Protein AF-A0A0M2UC39-F1 (afdb_monomer)

Structure (mmCIF, N/CA/C/O backbone):
data_AF-A0A0M2UC39-F1
#
_entry.id   AF-A0A0M2UC39-F1
#
loop_
_atom_site.group_PDB
_atom_site.id
_atom_site.type_symbol
_atom_site.label_atom_id
_atom_site.label_alt_id
_atom_site.label_comp_id
_atom_site.label_asym_id
_atom_site.label_entity_id
_atom_site.label_seq_id
_atom_site.pdbx_PDB_ins_code
_atom_site.Cartn_x
_atom_site.Cartn_y
_atom_site.Cartn_z
_atom_site.occupancy
_atom_site.B_iso_or_equiv
_atom_site.auth_seq_id
_atom_site.auth_comp_id
_atom_site.auth_asym_id
_atom_site.auth_atom_id
_atom_site.pdbx_PDB_model_num
ATOM 1 N N . MET A 1 1 ? -9.243 7.479 37.539 1.00 59.62 1 MET A N 1
ATOM 2 C CA . MET A 1 1 ? -9.961 7.288 36.252 1.00 59.62 1 MET A CA 1
ATOM 3 C C . MET A 1 1 ? -9.146 7.669 35.006 1.00 59.62 1 MET A C 1
ATOM 5 O O . MET A 1 1 ? -9.453 7.150 33.942 1.00 59.62 1 MET A O 1
ATOM 9 N N . ALA A 1 2 ? -8.070 8.465 35.108 1.00 67.56 2 ALA A N 1
ATOM 10 C CA . ALA A 1 2 ? -7.242 8.865 33.956 1.00 67.56 2 ALA A CA 1
ATOM 11 C C . ALA A 1 2 ? -6.595 7.700 33.165 1.00 67.56 2 ALA A C 1
ATOM 13 O O . ALA A 1 2 ? -6.484 7.772 31.945 1.00 67.56 2 ALA A O 1
ATOM 14 N N . GLY A 1 3 ? -6.219 6.599 33.830 1.00 76.12 3 GLY A N 1
ATOM 15 C CA . GLY A 1 3 ? -5.600 5.441 33.165 1.00 76.12 3 GLY A CA 1
ATOM 16 C C . GLY A 1 3 ? -6.520 4.714 32.173 1.00 76.12 3 GLY A C 1
ATOM 17 O O . GLY A 1 3 ? -6.075 4.365 31.083 1.00 76.12 3 GLY A O 1
AT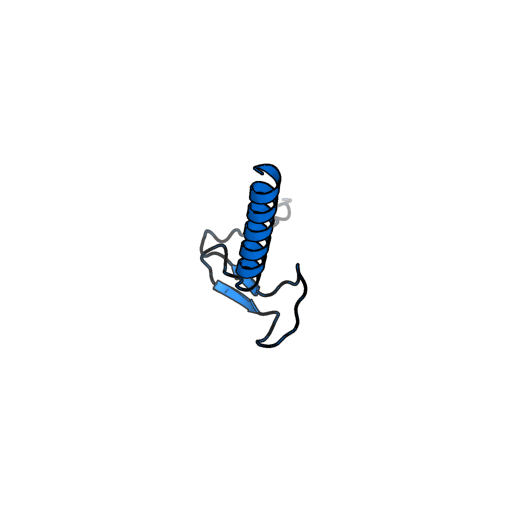OM 18 N N . LYS A 1 4 ? -7.813 4.549 32.501 1.00 78.62 4 LYS A N 1
ATOM 19 C CA . LYS A 1 4 ? -8.791 3.897 31.606 1.00 78.62 4 LYS A CA 1
ATOM 20 C C . LYS A 1 4 ? -9.086 4.740 30.367 1.00 78.62 4 LYS A C 1
ATOM 22 O O . LYS A 1 4 ? -9.161 4.196 29.274 1.00 78.62 4 LYS A O 1
ATOM 27 N N . VAL A 1 5 ? -9.196 6.061 30.531 1.00 86.88 5 VAL A N 1
ATOM 28 C CA . VAL A 1 5 ? -9.390 6.993 29.407 1.00 86.88 5 VAL A CA 1
ATOM 29 C C . VAL A 1 5 ? -8.195 6.935 28.456 1.00 86.88 5 VAL A C 1
ATOM 31 O O . VAL A 1 5 ? -8.375 6.855 27.246 1.00 86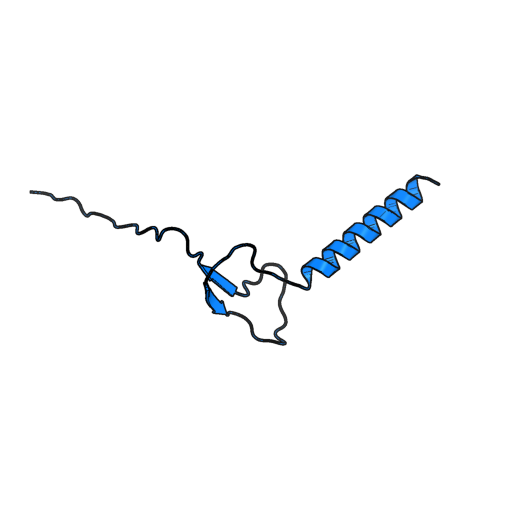.88 5 VAL A O 1
ATOM 34 N N . ARG A 1 6 ? -6.970 6.888 28.995 1.00 85.69 6 ARG A N 1
ATOM 35 C CA . ARG A 1 6 ? -5.749 6.785 28.186 1.00 85.69 6 ARG A CA 1
ATOM 36 C C . ARG A 1 6 ? -5.665 5.461 27.421 1.00 85.69 6 ARG A C 1
ATOM 38 O O . ARG A 1 6 ? -5.312 5.469 26.250 1.00 85.69 6 ARG A O 1
ATOM 45 N N . GLN A 1 7 ? -6.025 4.344 28.055 1.00 86.19 7 GLN A N 1
ATOM 46 C CA . GLN A 1 7 ? -6.079 3.034 27.394 1.00 86.19 7 GLN A CA 1
ATOM 47 C C . GLN A 1 7 ? -7.145 2.988 26.293 1.00 86.19 7 GLN A C 1
ATOM 49 O O . GLN A 1 7 ? -6.858 2.525 25.193 1.00 86.19 7 GLN A O 1
ATOM 54 N N . ALA A 1 8 ? -8.343 3.518 26.558 1.00 85.62 8 ALA A N 1
ATOM 55 C CA . ALA A 1 8 ? -9.408 3.602 25.563 1.00 85.62 8 ALA A CA 1
ATOM 56 C C . ALA A 1 8 ? -9.007 4.481 24.366 1.00 85.62 8 ALA A C 1
ATOM 58 O O . ALA A 1 8 ? -9.260 4.108 23.225 1.00 85.62 8 ALA A O 1
ATOM 59 N N . ALA A 1 9 ? -8.321 5.602 24.608 1.00 88.44 9 ALA A N 1
ATOM 60 C CA . ALA A 1 9 ? -7.821 6.475 23.546 1.00 88.44 9 ALA A CA 1
ATOM 61 C C . ALA A 1 9 ? -6.752 5.794 22.672 1.00 88.44 9 ALA A C 1
ATOM 63 O O . ALA A 1 9 ? -6.778 5.933 21.453 1.00 88.44 9 ALA A O 1
ATOM 64 N N . VAL A 1 10 ? -5.833 5.027 23.271 1.00 92.75 10 VAL A N 1
ATOM 65 C CA . VAL A 1 10 ? -4.828 4.255 22.515 1.00 92.75 10 VAL A CA 1
ATOM 66 C C . VAL A 1 10 ? -5.490 3.155 21.686 1.00 92.75 10 VAL A C 1
ATOM 68 O O . VAL A 1 10 ? -5.149 2.985 20.517 1.00 92.75 10 VAL A O 1
ATOM 71 N N . ALA A 1 11 ? -6.463 2.441 22.257 1.00 90.56 11 ALA A N 1
ATOM 72 C CA . ALA A 1 11 ? -7.219 1.422 21.535 1.00 90.56 11 ALA A CA 1
ATOM 73 C C . ALA A 1 11 ? -7.986 2.023 20.347 1.00 90.56 11 ALA A C 1
ATOM 75 O O . ALA A 1 11 ? -7.928 1.480 19.246 1.00 90.56 11 ALA A O 1
ATOM 76 N N . LEU A 1 12 ? -8.630 3.178 20.546 1.00 92.12 12 LEU A N 1
ATOM 77 C CA . LEU A 1 12 ? -9.304 3.908 19.475 1.00 92.12 12 LEU A CA 1
ATOM 78 C C . LEU A 1 12 ? -8.321 4.285 18.362 1.00 92.12 12 LEU A C 1
ATOM 80 O O . LEU A 1 12 ? -8.573 3.983 17.201 1.00 92.12 12 LEU A O 1
ATOM 84 N N . LYS A 1 13 ? -7.162 4.852 18.717 1.00 92.31 13 LYS A N 1
ATOM 85 C CA . LYS A 1 13 ? -6.129 5.226 17.744 1.00 92.31 13 LYS A CA 1
ATOM 86 C C . LYS A 1 13 ? -5.622 4.028 16.938 1.00 92.31 13 LYS A C 1
ATOM 88 O O . LYS A 1 13 ? -5.395 4.140 15.739 1.00 92.31 13 LYS A O 1
ATOM 93 N N . SER A 1 14 ? -5.458 2.879 17.590 1.00 89.69 14 SER A N 1
ATOM 94 C CA . SER A 1 14 ? -5.053 1.641 16.921 1.00 89.69 14 SER A CA 1
ATOM 95 C C . SER A 1 14 ? -6.103 1.170 15.913 1.00 89.69 14 SER A C 1
ATOM 97 O O . SER A 1 14 ? -5.744 0.783 14.806 1.00 89.69 14 SER A O 1
ATOM 99 N N . LEU A 1 15 ? -7.386 1.209 16.282 1.00 90.88 15 LEU A N 1
ATOM 100 C CA . LEU A 1 15 ? -8.489 0.824 15.397 1.00 90.88 15 LEU A CA 1
ATOM 101 C C . LEU A 1 15 ? -8.636 1.789 14.214 1.00 90.88 15 LEU A C 1
ATOM 103 O O . LEU A 1 15 ? -8.876 1.352 13.094 1.00 90.88 15 LEU A O 1
ATOM 107 N N . GLU A 1 16 ? -8.445 3.090 14.442 1.00 91.25 16 GLU A N 1
ATOM 108 C CA . GLU A 1 16 ? -8.413 4.093 13.373 1.00 91.25 16 GLU A CA 1
ATOM 109 C C . GLU A 1 16 ? -7.296 3.805 12.365 1.00 91.25 16 GLU A C 1
ATOM 111 O O . GLU A 1 16 ? -7.536 3.841 11.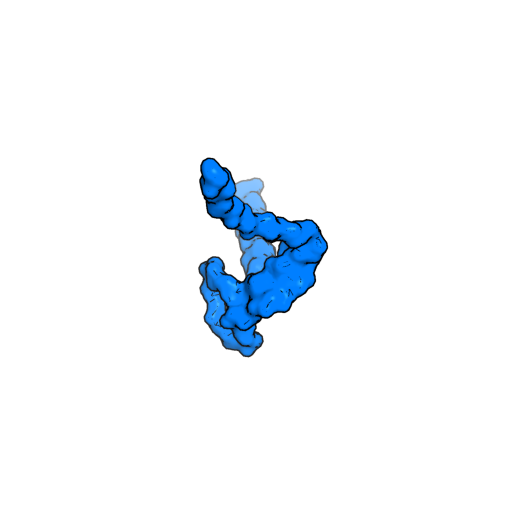161 1.00 91.25 16 GLU A O 1
ATOM 116 N N . ASN A 1 17 ? -6.090 3.482 12.839 1.00 87.44 17 ASN A N 1
ATOM 117 C CA . ASN A 1 17 ? -4.976 3.143 11.954 1.00 87.44 17 ASN A CA 1
ATOM 118 C C . ASN A 1 17 ? -5.268 1.866 11.153 1.00 87.44 17 ASN A C 1
ATOM 120 O O . ASN A 1 17 ? -5.080 1.857 9.943 1.00 87.44 17 ASN A O 1
ATOM 124 N N . GLN A 1 18 ? -5.817 0.829 11.796 1.00 86.12 18 GLN A N 1
ATOM 125 C CA . GLN A 1 18 ? -6.227 -0.397 11.101 1.00 86.12 18 GLN A CA 1
ATOM 126 C C . GLN A 1 18 ? -7.279 -0.132 10.024 1.00 86.12 18 GLN A C 1
ATOM 128 O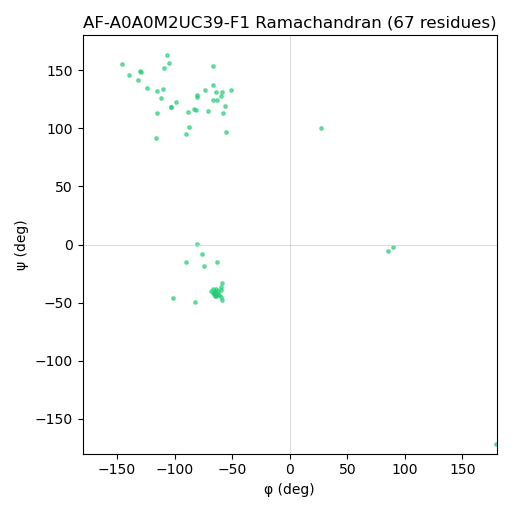 O . GLN A 1 18 ? -7.251 -0.763 8.971 1.00 86.12 18 GLN A O 1
ATOM 133 N N . LEU A 1 19 ? -8.203 0.800 10.272 1.00 88.31 19 LEU A N 1
ATOM 134 C CA . LEU A 1 19 ? -9.183 1.212 9.275 1.00 88.31 19 LEU A CA 1
ATOM 135 C C . LEU A 1 19 ? -8.508 1.925 8.096 1.00 88.31 19 LEU A C 1
ATOM 137 O O . LEU A 1 19 ? -8.851 1.647 6.949 1.00 88.31 19 LEU A O 1
ATOM 141 N N . LEU A 1 20 ? -7.536 2.803 8.351 1.00 85.81 20 LEU A N 1
ATOM 142 C CA . LEU A 1 20 ? -6.780 3.487 7.297 1.00 85.81 20 LEU A CA 1
ATOM 143 C C . LEU A 1 20 ? -5.962 2.509 6.445 1.00 85.81 20 LEU A C 1
ATOM 145 O O . LEU A 1 20 ? -5.949 2.643 5.223 1.00 85.81 20 LEU A O 1
ATOM 149 N N . ASP A 1 21 ? -5.376 1.481 7.060 1.00 83.81 21 ASP A N 1
ATOM 150 C CA . ASP A 1 21 ? -4.602 0.445 6.366 1.00 83.81 21 ASP A CA 1
ATOM 151 C C . ASP A 1 21 ? -5.448 -0.382 5.372 1.00 83.81 21 ASP A C 1
ATOM 153 O O . ASP A 1 21 ? -4.900 -1.051 4.495 1.00 83.81 21 ASP A O 1
ATOM 157 N N . THR A 1 22 ? -6.787 -0.317 5.448 1.00 84.88 22 THR A N 1
ATOM 158 C CA . THR A 1 22 ? -7.681 -0.960 4.462 1.00 84.88 22 THR A CA 1
ATOM 159 C C . THR A 1 22 ? -7.742 -0.229 3.120 1.00 84.88 22 THR A C 1
ATOM 161 O O . THR A 1 22 ? -8.146 -0.817 2.115 1.00 84.88 22 THR A O 1
ATOM 164 N N . SER A 1 23 ? -7.335 1.041 3.081 1.00 85.25 23 SER A N 1
ATOM 165 C CA . SER A 1 23 ? -7.341 1.873 1.881 1.00 85.25 23 SER A CA 1
ATOM 166 C C . SER A 1 23 ? -5.915 2.262 1.510 1.00 85.25 23 SER A C 1
ATOM 168 O O . SER A 1 23 ? -5.395 3.291 1.935 1.00 85.25 23 SER A O 1
ATOM 170 N N . ILE A 1 24 ? -5.284 1.450 0.665 1.00 84.44 24 ILE A N 1
ATOM 171 C CA . ILE A 1 24 ? -3.906 1.677 0.226 1.00 84.44 24 ILE A CA 1
ATOM 172 C C . ILE A 1 24 ? -3.888 2.712 -0.904 1.00 84.44 24 ILE A C 1
ATOM 174 O O . ILE A 1 24 ? -4.403 2.471 -1.996 1.00 84.44 24 ILE A O 1
ATOM 178 N N . THR A 1 25 ? -3.263 3.860 -0.648 1.00 87.62 25 THR A N 1
ATOM 179 C CA . THR A 1 25 ? -3.055 4.938 -1.626 1.00 87.62 25 THR A CA 1
ATOM 180 C C . THR A 1 25 ? -1.587 5.039 -2.026 1.00 87.62 25 THR A C 1
ATOM 182 O O . THR A 1 25 ? -0.701 4.718 -1.234 1.00 87.62 25 THR A O 1
ATOM 185 N N . SER A 1 26 ? -1.305 5.520 -3.241 1.00 87.69 26 SER A N 1
ATOM 186 C CA . SER A 1 26 ? 0.081 5.768 -3.658 1.00 87.69 26 SER A CA 1
ATOM 187 C C . SER A 1 26 ? 0.709 6.867 -2.787 1.00 87.69 26 SER A C 1
ATOM 189 O O . SER A 1 26 ? 0.098 7.926 -2.646 1.00 87.69 26 SER A O 1
ATOM 191 N N . PRO A 1 27 ? 1.920 6.668 -2.231 1.00 86.06 27 PRO A N 1
ATOM 192 C CA . PRO A 1 27 ? 2.613 7.697 -1.454 1.00 86.06 27 PRO A CA 1
ATOM 193 C C . PRO A 1 27 ? 3.232 8.795 -2.333 1.00 86.06 27 PRO A C 1
ATOM 195 O O . PRO A 1 27 ? 3.750 9.780 -1.814 1.00 86.06 27 PRO A O 1
ATOM 198 N N . MET A 1 28 ? 3.232 8.613 -3.657 1.00 84.56 28 MET A N 1
ATOM 199 C CA . MET A 1 28 ? 3.867 9.511 -4.618 1.00 84.56 28 MET A CA 1
ATOM 200 C C . MET A 1 28 ? 3.090 9.589 -5.935 1.00 84.56 28 MET A C 1
ATOM 202 O O . MET A 1 28 ? 2.413 8.635 -6.332 1.00 84.56 28 MET A O 1
ATOM 206 N N . ASP A 1 29 ? 3.261 10.701 -6.645 1.00 83.25 29 ASP A N 1
ATOM 207 C CA . ASP A 1 29 ? 2.760 10.868 -8.007 1.00 83.25 29 ASP A CA 1
ATOM 208 C C . ASP A 1 29 ? 3.598 10.055 -9.000 1.00 83.25 29 ASP A C 1
ATOM 210 O O . ASP A 1 29 ? 4.831 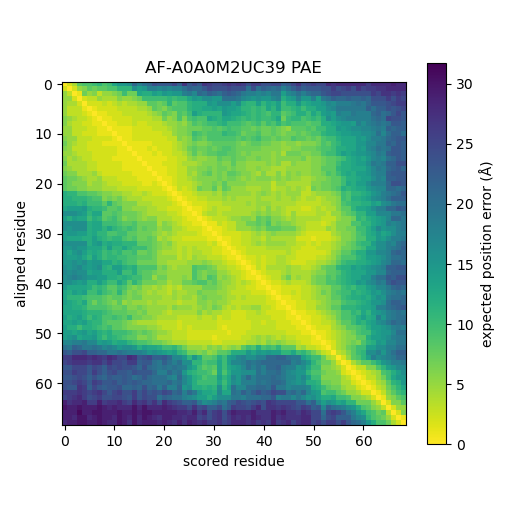10.130 -9.016 1.00 83.25 29 ASP A O 1
ATOM 214 N N . GLY A 1 30 ? 2.938 9.313 -9.887 1.00 84.44 30 GLY A N 1
ATOM 215 C CA . GLY A 1 30 ? 3.617 8.460 -10.855 1.00 84.44 30 GLY A CA 1
ATOM 216 C C . GLY A 1 30 ? 2.666 7.683 -11.754 1.00 84.44 30 GLY A C 1
ATOM 217 O O . GLY A 1 30 ? 1.455 7.897 -11.741 1.00 84.44 30 GLY A O 1
ATOM 218 N N . THR A 1 31 ? 3.235 6.767 -12.528 1.00 86.25 31 THR A N 1
ATOM 219 C CA . THR A 1 31 ? 2.508 5.855 -13.414 1.00 86.25 31 THR A CA 1
ATOM 220 C C . THR A 1 31 ? 2.599 4.434 -12.865 1.00 86.25 31 THR A C 1
ATOM 222 O O . THR A 1 31 ? 3.684 3.978 -12.501 1.00 86.25 31 THR A O 1
ATOM 225 N N . VAL A 1 32 ? 1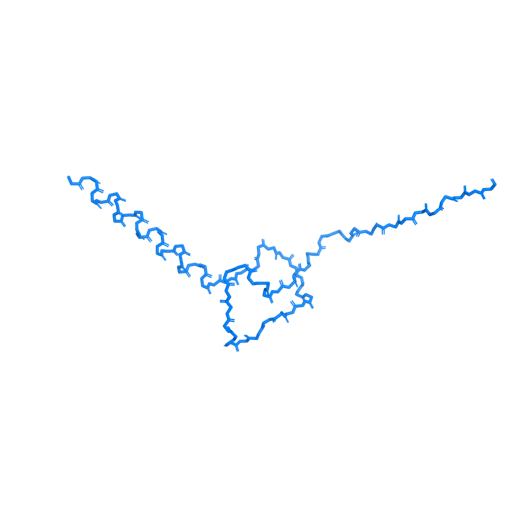.471 3.718 -12.814 1.00 87.88 32 VAL A N 1
ATOM 226 C CA . VAL A 1 32 ? 1.445 2.290 -12.461 1.00 87.88 32 VAL A CA 1
ATOM 227 C C . VAL A 1 32 ? 2.058 1.496 -13.616 1.00 87.88 32 VAL A C 1
ATOM 229 O O . VAL A 1 32 ? 1.500 1.477 -14.708 1.00 87.88 32 VAL A O 1
ATOM 232 N N . LEU A 1 33 ? 3.202 0.855 -13.379 1.00 86.69 33 LEU A N 1
ATOM 233 C CA . LEU A 1 33 ? 3.845 -0.037 -14.345 1.00 86.69 33 LEU A CA 1
ATOM 234 C C . LEU A 1 33 ? 3.241 -1.436 -14.307 1.00 86.69 33 LEU A C 1
ATOM 236 O O . LEU A 1 33 ? 2.894 -1.983 -15.346 1.00 86.69 33 LEU A O 1
ATOM 240 N N . ASN A 1 34 ? 3.115 -2.002 -13.106 1.00 86.38 34 ASN A N 1
ATOM 241 C CA . ASN A 1 34 ? 2.637 -3.365 -12.908 1.00 86.38 34 ASN A CA 1
ATOM 242 C C . ASN A 1 34 ? 1.555 -3.411 -11.833 1.00 86.38 34 ASN A C 1
ATOM 244 O O . ASN A 1 34 ? 1.647 -2.739 -10.802 1.00 86.38 34 ASN A O 1
ATOM 248 N N . ARG A 1 35 ? 0.546 -4.251 -12.068 1.00 89.06 35 ARG A N 1
ATOM 249 C CA . ARG A 1 35 ? -0.498 -4.605 -11.106 1.00 89.06 35 ARG A CA 1
ATOM 250 C C . ARG A 1 35 ? -0.370 -6.091 -10.791 1.00 89.06 35 ARG A C 1
ATOM 252 O O . ARG A 1 35 ? -0.606 -6.917 -11.665 1.00 89.06 35 ARG A O 1
ATOM 259 N N . TYR A 1 36 ? -0.010 -6.414 -9.555 1.00 88.00 36 TYR A N 1
ATOM 260 C CA . TYR A 1 36 ? 0.219 -7.794 -9.118 1.00 88.00 36 TYR A CA 1
ATOM 261 C C . TYR A 1 36 ? -1.041 -8.466 -8.566 1.00 88.00 36 TYR A C 1
ATOM 263 O O . TYR A 1 36 ? -1.072 -9.685 -8.424 1.00 88.00 36 TYR A O 1
ATOM 271 N N . VAL A 1 37 ? -2.077 -7.684 -8.250 1.00 89.38 37 VAL A N 1
ATOM 272 C CA . VAL A 1 37 ? -3.311 -8.174 -7.627 1.00 89.38 37 VAL A CA 1
ATOM 273 C C . VAL A 1 37 ? -4.550 -7.680 -8.359 1.00 89.38 37 VAL A C 1
ATOM 275 O O . VAL A 1 37 ? -4.581 -6.578 -8.911 1.00 89.38 37 VAL A O 1
ATOM 278 N N . GLU A 1 38 ? -5.603 -8.488 -8.330 1.00 86.12 38 GLU A N 1
ATOM 279 C CA . GLU A 1 38 ? -6.904 -8.130 -8.886 1.00 86.12 38 GLU A CA 1
ATOM 280 C C . GLU A 1 38 ? -7.921 -7.828 -7.788 1.00 86.12 38 GLU A C 1
ATOM 282 O O . GLU A 1 38 ? -7.754 -8.188 -6.620 1.00 86.12 38 GLU A O 1
ATOM 287 N N . LYS A 1 39 ? -9.010 -7.156 -8.166 1.00 84.31 39 LYS A N 1
ATOM 288 C CA . LYS A 1 39 ? -10.102 -6.870 -7.238 1.00 84.31 39 LYS A CA 1
ATOM 289 C C . LYS A 1 39 ? -10.678 -8.186 -6.705 1.00 84.31 39 LYS A C 1
ATOM 291 O O . LYS A 1 39 ? -11.075 -9.046 -7.482 1.00 84.31 39 LYS A O 1
ATOM 296 N N . GLY A 1 40 ? -10.766 -8.305 -5.382 1.00 86.50 40 GLY A N 1
ATOM 297 C CA . GLY A 1 40 ? -11.255 -9.514 -4.711 1.00 86.50 40 GLY A CA 1
ATOM 298 C C . GLY A 1 40 ? -10.166 -10.540 -4.390 1.00 86.50 40 GLY A C 1
ATOM 299 O O . GLY A 1 40 ? -10.467 -11.543 -3.750 1.00 86.50 40 GLY A O 1
ATOM 300 N N . ALA A 1 41 ? -8.910 -10.291 -4.774 1.00 84.25 41 ALA A N 1
ATOM 301 C CA . ALA A 1 41 ? -7.791 -11.100 -4.315 1.00 84.25 41 ALA A CA 1
ATOM 302 C C . ALA A 1 41 ? -7.581 -10.927 -2.802 1.00 84.25 41 ALA A C 1
ATOM 304 O O . ALA A 1 41 ? -7.624 -9.815 -2.273 1.00 84.25 41 ALA A O 1
ATOM 305 N N . TYR A 1 42 ? -7.327 -12.037 -2.112 1.00 87.38 42 TYR A N 1
ATOM 306 C CA . TYR A 1 42 ? -6.917 -12.021 -0.713 1.00 87.38 42 TYR A CA 1
ATOM 307 C C . TYR A 1 42 ? -5.418 -11.721 -0.623 1.00 87.38 42 TYR A C 1
ATOM 309 O O . TYR A 1 42 ? -4.615 -12.395 -1.268 1.00 87.38 42 TYR A O 1
ATOM 317 N N . VAL A 1 43 ? -5.040 -10.716 0.167 1.00 87.94 43 VAL A N 1
ATOM 318 C CA . VAL A 1 43 ? -3.652 -10.249 0.301 1.00 87.94 43 VAL A CA 1
ATOM 319 C C . VAL A 1 43 ? -3.254 -10.171 1.768 1.00 87.94 43 VAL A C 1
ATOM 321 O O . VAL A 1 43 ? -4.084 -9.898 2.633 1.00 87.94 43 VAL A O 1
ATOM 324 N N . GLN A 1 44 ? -1.976 -10.414 2.051 1.00 89.44 44 GLN A N 1
ATOM 325 C CA . GLN A 1 44 ? -1.409 -10.298 3.395 1.00 89.44 44 GLN A CA 1
ATOM 326 C C . GLN A 1 44 ? -0.561 -9.022 3.515 1.00 89.44 44 GLN A C 1
ATOM 328 O O . GLN A 1 44 ? -0.053 -8.540 2.495 1.00 89.44 44 GLN A O 1
ATOM 333 N N . PRO A 1 45 ? -0.352 -8.480 4.729 1.00 86.81 45 PRO A N 1
ATOM 334 C CA . PRO A 1 45 ? 0.566 -7.364 4.941 1.00 86.81 45 PRO A CA 1
ATOM 335 C C . PRO A 1 45 ? 1.945 -7.635 4.326 1.00 86.81 45 PRO A C 1
ATOM 337 O O . PRO A 1 45 ? 2.506 -8.715 4.488 1.00 86.81 45 PRO A O 1
ATOM 340 N N . GLY A 1 46 ? 2.476 -6.656 3.593 1.00 85.94 46 GLY A N 1
ATOM 341 C CA . GLY A 1 46 ? 3.747 -6.784 2.873 1.00 85.94 46 GLY A CA 1
ATOM 342 C C . GLY A 1 46 ? 3.646 -7.413 1.477 1.00 85.94 46 GL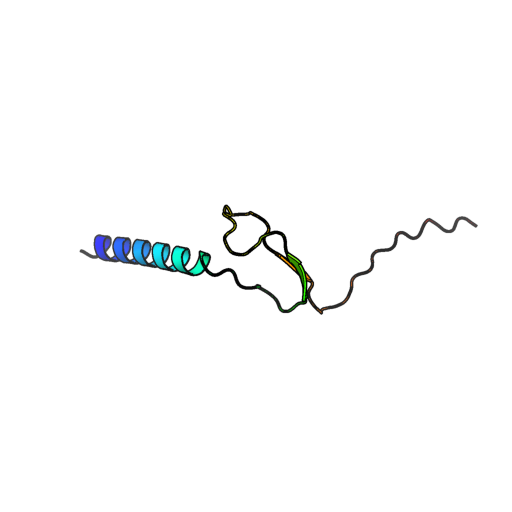Y A C 1
ATOM 343 O O . GLY A 1 46 ? 4.640 -7.411 0.757 1.00 85.94 46 GLY A O 1
ATOM 344 N N . THR A 1 47 ? 2.471 -7.896 1.053 1.00 88.12 47 THR A N 1
ATOM 345 C CA . THR A 1 47 ? 2.269 -8.367 -0.329 1.00 88.12 47 THR A CA 1
ATOM 346 C C . THR A 1 47 ? 2.380 -7.184 -1.300 1.00 88.12 47 THR A C 1
ATOM 348 O O . THR A 1 47 ? 1.624 -6.219 -1.155 1.00 88.12 47 THR A O 1
ATOM 351 N N . PRO A 1 48 ? 3.268 -7.229 -2.309 1.00 87.88 48 PRO A N 1
ATOM 352 C CA . PRO A 1 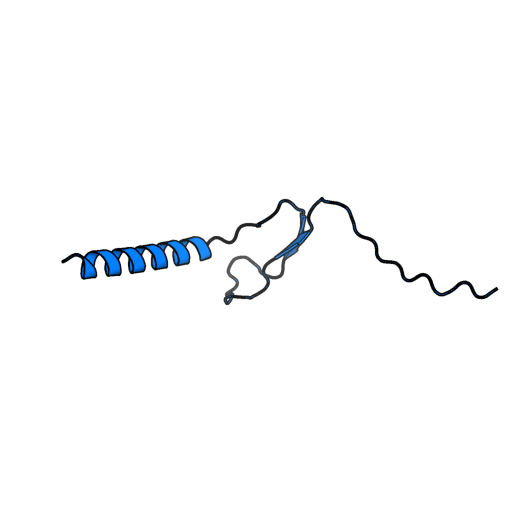48 ? 3.335 -6.188 -3.329 1.00 87.88 48 PRO A CA 1
ATOM 353 C C . PRO A 1 48 ? 2.034 -6.141 -4.137 1.00 87.88 48 PRO A C 1
ATOM 355 O O . PRO A 1 48 ? 1.629 -7.146 -4.715 1.00 87.88 48 PRO A O 1
ATOM 358 N N . LEU A 1 49 ? 1.380 -4.977 -4.194 1.00 90.38 49 LEU A N 1
ATOM 359 C CA . LEU A 1 49 ? 0.111 -4.814 -4.921 1.00 90.38 49 LEU A CA 1
ATOM 360 C C . LEU A 1 49 ? 0.310 -4.148 -6.285 1.00 90.38 49 LEU A C 1
ATOM 362 O O . LEU A 1 49 ? -0.202 -4.617 -7.303 1.00 90.38 49 LEU A O 1
ATOM 366 N N . PHE A 1 50 ? 1.090 -3.067 -6.303 1.00 90.12 50 PHE A N 1
ATOM 367 C CA . PHE A 1 50 ? 1.341 -2.245 -7.482 1.00 90.12 50 PHE A CA 1
ATOM 368 C C . PHE A 1 50 ? 2.805 -1.819 -7.529 1.00 90.12 50 PHE A C 1
ATOM 370 O O . PHE A 1 50 ? 3.410 -1.534 -6.497 1.00 90.12 50 PHE A O 1
ATOM 377 N N . GLN A 1 51 ? 3.349 -1.719 -8.737 1.00 88.69 51 GLN A N 1
ATOM 378 C CA . GLN A 1 51 ? 4.610 -1.039 -8.997 1.00 88.69 51 GLN A CA 1
ATOM 379 C C . GLN A 1 51 ? 4.301 0.324 -9.608 1.00 88.69 51 GLN A C 1
ATOM 381 O O . GLN A 1 51 ? 3.711 0.393 -10.686 1.00 88.69 51 GLN A O 1
ATOM 386 N N . VAL A 1 52 ? 4.700 1.399 -8.931 1.00 86.75 52 VAL A N 1
ATOM 387 C CA . VAL A 1 52 ? 4.507 2.778 -9.394 1.00 86.75 52 VAL A CA 1
ATOM 388 C C . VAL A 1 52 ? 5.871 3.401 -9.649 1.00 86.75 52 VAL A C 1
ATOM 390 O O . VAL A 1 52 ? 6.763 3.297 -8.811 1.00 86.75 52 VAL A O 1
ATOM 393 N N . VAL A 1 53 ? 6.033 4.051 -10.800 1.00 85.25 53 VAL A N 1
ATOM 394 C CA . VAL A 1 53 ? 7.242 4.811 -11.133 1.00 85.25 53 VAL A CA 1
ATOM 395 C C . VAL A 1 53 ? 6.916 6.291 -11.186 1.00 85.25 53 VAL A C 1
ATOM 397 O O . VAL A 1 53 ? 5.994 6.719 -11.880 1.00 85.25 53 VAL A O 1
ATOM 400 N N . GLY A 1 54 ? 7.674 7.074 -10.421 1.00 82.06 54 GLY A N 1
ATOM 401 C CA . GLY A 1 54 ? 7.550 8.525 -10.397 1.00 82.06 54 GLY A CA 1
ATOM 402 C C . GLY A 1 54 ? 7.961 9.168 -11.714 1.00 82.06 54 GLY A C 1
ATOM 403 O O . GLY A 1 54 ? 8.791 8.645 -12.450 1.00 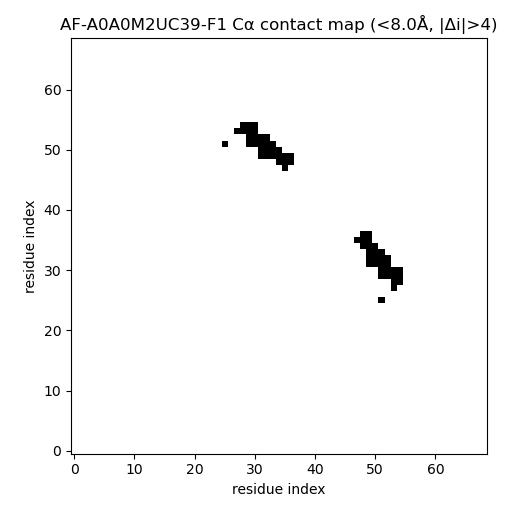82.06 54 GLY A O 1
ATOM 404 N N . ARG A 1 55 ? 7.408 10.349 -11.996 1.00 68.94 55 ARG A N 1
ATOM 405 C CA . ARG A 1 55 ? 7.774 11.150 -13.181 1.00 68.94 55 ARG A CA 1
ATOM 406 C C . ARG A 1 55 ? 9.066 11.961 -13.008 1.00 68.94 55 ARG A C 1
ATOM 408 O O . ARG A 1 55 ? 9.437 12.708 -13.908 1.00 68.94 55 ARG A O 1
ATOM 415 N N . SER A 1 56 ? 9.732 11.876 -11.860 1.00 65.88 56 SER A N 1
ATOM 416 C CA . SER A 1 56 ? 10.979 12.600 -11.603 1.00 65.88 56 SER A CA 1
ATOM 417 C C . SER A 1 56 ? 12.169 11.870 -12.225 1.00 65.88 56 SER A C 1
ATOM 419 O O . SER A 1 56 ? 12.337 10.685 -11.960 1.00 65.88 56 SER A O 1
ATOM 421 N N . THR A 1 57 ? 12.974 12.598 -13.010 1.00 59.62 57 THR A N 1
ATOM 422 C CA . THR A 1 57 ? 14.330 12.257 -13.503 1.00 59.62 57 THR A CA 1
ATOM 423 C C . THR A 1 57 ? 14.638 10.762 -13.640 1.00 59.62 57 THR A C 1
ATOM 425 O O . THR A 1 57 ? 15.017 10.102 -12.674 1.00 59.62 57 THR A O 1
ATOM 428 N N . LEU A 1 58 ? 14.557 10.252 -14.873 1.00 64.12 58 LEU A N 1
ATOM 429 C CA . LEU A 1 58 ? 15.062 8.929 -15.245 1.00 64.12 58 LEU A CA 1
ATOM 430 C C . LEU A 1 58 ? 16.560 8.837 -14.926 1.00 64.12 58 LEU A C 1
ATOM 432 O O . LEU A 1 58 ? 17.374 9.527 -15.537 1.00 64.12 58 LEU A O 1
ATOM 436 N N . LYS A 1 59 ? 16.920 7.984 -13.966 1.00 64.00 59 LYS A N 1
ATOM 437 C CA . LYS A 1 59 ? 18.314 7.651 -13.675 1.00 64.00 59 LYS A CA 1
ATOM 438 C C . LYS A 1 59 ? 18.712 6.474 -14.564 1.00 64.00 59 LYS A C 1
ATOM 440 O O . LYS A 1 59 ? 18.161 5.387 -14.419 1.00 64.00 59 LYS A O 1
ATOM 445 N N . VAL A 1 60 ? 19.634 6.705 -15.495 1.00 71.81 60 VAL A N 1
ATOM 446 C CA . VAL A 1 60 ? 20.220 5.656 -16.338 1.00 71.81 60 VAL A CA 1
ATOM 447 C C . VAL A 1 60 ? 21.610 5.360 -15.797 1.00 71.81 60 VAL A C 1
ATOM 449 O O . VAL A 1 60 ? 22.461 6.246 -15.761 1.00 71.81 60 VAL A O 1
ATOM 452 N N . GLU A 1 61 ? 21.828 4.130 -15.349 1.00 72.44 61 GLU A N 1
ATOM 453 C CA . GLU A 1 61 ? 23.150 3.636 -14.975 1.00 72.44 61 GLU A CA 1
ATOM 454 C C . GLU A 1 61 ? 23.681 2.820 -16.156 1.00 72.44 61 GLU A C 1
ATOM 456 O O . GLU A 1 61 ? 23.017 1.898 -16.625 1.00 72.44 61 GLU A O 1
ATOM 461 N N . THR A 1 62 ? 24.845 3.202 -16.681 1.00 75.81 62 THR A N 1
ATOM 462 C CA . THR A 1 62 ? 25.555 2.441 -17.712 1.00 75.81 62 THR A CA 1
ATOM 463 C C . THR A 1 62 ? 26.950 2.130 -17.205 1.00 75.81 62 THR A C 1
ATOM 465 O O . THR A 1 62 ? 27.630 2.998 -16.656 1.00 75.81 62 THR A O 1
ATOM 468 N N . GLU A 1 63 ? 27.372 0.887 -17.389 1.00 73.31 63 GLU A N 1
ATOM 469 C CA . GLU A 1 63 ? 28.743 0.469 -17.144 1.00 73.31 63 GLU A CA 1
ATOM 470 C C . GLU A 1 63 ? 29.557 0.808 -18.394 1.00 73.31 63 GLU A C 1
ATOM 472 O O . GLU A 1 63 ? 29.252 0.343 -19.493 1.00 73.31 63 GLU A O 1
ATOM 477 N N . VAL A 1 64 ? 30.536 1.703 -18.256 1.00 77.75 64 VAL A N 1
ATOM 478 C CA . VAL A 1 64 ? 31.490 1.976 -19.332 1.00 77.75 64 VAL A CA 1
ATOM 479 C C . VAL A 1 64 ? 32.621 0.974 -19.162 1.00 77.75 64 VAL A C 1
ATOM 481 O O . VAL A 1 64 ? 33.470 1.153 -18.289 1.00 77.75 64 VAL A O 1
ATOM 484 N N . ASP A 1 65 ? 32.603 -0.090 -19.967 1.00 73.50 65 ASP A N 1
ATOM 485 C CA . ASP A 1 65 ? 33.742 -0.999 -20.067 1.00 73.50 65 ASP A CA 1
ATOM 486 C C . ASP A 1 65 ? 34.965 -0.193 -20.520 1.00 73.50 65 ASP A C 1
ATOM 488 O O . ASP A 1 65 ? 34.888 0.650 -21.423 1.00 73.50 65 ASP A O 1
ATOM 492 N N . GLY A 1 66 ? 36.067 -0.382 -19.802 1.00 64.00 66 GLY A N 1
ATOM 493 C CA . GLY A 1 66 ? 37.240 0.465 -19.883 1.00 64.00 66 GLY A CA 1
ATOM 494 C C . GLY A 1 66 ? 37.759 0.526 -21.312 1.00 64.00 66 GLY A C 1
ATOM 495 O O . GLY A 1 66 ? 38.192 -0.481 -21.867 1.00 64.00 66 GLY A O 1
ATOM 496 N N . LEU A 1 67 ? 37.778 1.731 -21.883 1.00 64.38 67 LEU A N 1
ATOM 497 C CA . LEU A 1 67 ? 38.601 2.038 -23.045 1.00 64.38 67 LEU A CA 1
ATOM 498 C C . LEU A 1 67 ? 40.051 1.678 -22.691 1.00 64.38 67 LEU A C 1
ATOM 500 O O . LEU A 1 67 ? 40.752 2.451 -22.039 1.00 64.38 67 LEU A O 1
ATOM 504 N N . ARG A 1 68 ? 40.482 0.484 -23.101 1.00 61.72 68 ARG A N 1
ATOM 505 C CA . ARG A 1 68 ? 41.885 0.133 -23.302 1.00 61.72 68 ARG A CA 1
ATOM 506 C C . ARG A 1 68 ? 42.237 0.458 -24.754 1.00 61.72 68 ARG A C 1
ATOM 508 O O . ARG A 1 68 ? 41.950 -0.367 -25.622 1.00 61.72 68 ARG A O 1
ATOM 515 N N . PRO A 1 69 ? 42.797 1.639 -25.048 1.00 59.94 69 PRO A N 1
ATOM 516 C CA . PRO A 1 69 ? 43.740 1.773 -26.145 1.00 59.94 69 PRO A CA 1
ATOM 517 C C . PRO A 1 69 ? 45.104 1.182 -25.758 1.00 59.94 69 PRO A C 1
ATOM 519 O O . PRO A 1 69 ? 45.494 1.291 -24.570 1.00 59.94 69 PRO A O 1
#

Nearest PDB structures (foldseek):
  2k7v-assembly1_B  TM=6.709E-01  e=2.573E+00  Escherichia coli K-12

Foldseek 3Di:
DVVVVVVVVVVVVVVVVVVVVVDDDDPADFDWPDAPDDPPDDDDPPPDGTDGDHPPDDDDDDDDDDPDD

Solvent-accessible surface area (backbone atoms only — not comparable to full-atom values): 4776 Å² total; per-residue (Å²): 116,69,68,59,57,53,52,52,51,52,52,49,53,52,52,52,50,58,57,50,68,74,62,86,70,79,96,64,72,58,48,78,77,45,72,72,65,59,93,87,62,90,80,57,92,89,59,78,48,68,41,71,45,57,84,68,76,88,83,82,87,78,88,77,77,78,88,78,129

Radius of gyration: 22.1 Å; Cα contacts (8 Å, |Δi|>4): 31; chains: 1; bounding box: 55×25×62 Å

pLDDT: mean 82.07, std 9.28, range [59.62, 92.75]

Sequence (69 aa):
MAGKVRQAAVALKSLENQLLDTSITSPMDGTVLNRYVEKGAYVQPGTPLFQVVGRSTLKVETEVDGLRP

Mean predicted aligned error: 10.7 Å

Secondary structure (DSSP, 8-state):
-HHHHHHHHHHHHHHHHHHHTTS---SS-EEEEEE---TT----TT---EEEEESS-------------